Protein 6Q00 (pdb70)

Organism: Homo sapiens (NCBI:txid9606)

B-factor: mean 14.15, std 5.97, range [6.61, 49.83]

GO terms:
  GO:0005515 protein binding (F, IPI)
  GO:0005654 nucleoplasm (C, TAS)
  GO:0005741 mitochondrial outer membrane (C, TAS)
  GO:0005789 endoplasmic reticulum membrane (C, TAS)
  GO:0005829 cytosol (C, TAS)
  GO:0005886 plasma membrane (C, TAS)
  GO:0010008 endosome membrane (C, TAS)
  GO:0030666 endocytic vesicle membrane (C, TAS)
  GO:0005741 mitochondrial outer membrane (C, EXP)
  GO:0031982 vesicle (C, HDA)
  GO:0070062 extracellular exosome (C, HDA)
  GO:0005576 extracellular region (C, HDA)
  GO:0005634 nucleus (C, HDA)
  GO:0003723 RNA binding (F, HDA)

Foldseek 3Di:
DWEWEAEPVGDIDIDDDDQFDWPVRVLVRCCVVPVAHSVFWFKADPRDTGDGPDGNVNVPVDPHYYIYTDTHDDDD/DVVLVVLCVLCVVLVDDPVVQSVLCVVVVNDSVVSSVVSPDDDD

Structure (mmCIF, N/CA/C/O backbone):
data_6Q00
#
_entry.id   6Q00
#
_cell.length_a   48.742
_cell.length_b   48.742
_cell.length_c   50.421
_cell.angle_alpha   90.000
_cell.angle_beta   90.000
_cell.angle_gamma   90.000
#
_symmetry.space_group_name_H-M   'P 41'
#
loop_
_entity.id
_entity.type
_entity.pdbx_description
1 polymer Ubiquitin
2 polymer 'Tyrosyl-DNA phosphodiesterase 2'
3 non-polymer 'POTASSIUM ION'
4 water water
#
loop_
_atom_site.group_PDB
_atom_site.id
_atom_site.type_symbol
_atom_site.label_atom_id
_atom_site.label_alt_id
_atom_site.label_comp_id
_atom_site.label_asym_id
_atom_site.label_entity_id
_atom_site.label_seq_id
_atom_site.pdbx_PDB_ins_code
_atom_site.Cartn_x
_atom_site.Cartn_y
_atom_site.Cartn_z
_atom_site.occupancy
_atom_site.B_iso_or_equiv
_atom_site.auth_seq_id
_atom_site.auth_comp_id
_atom_site.auth_asym_id
_atom_site.auth_atom_id
_atom_site.pdbx_PDB_model_num
ATOM 1 N N A MET A 1 1 ? 3.650 10.599 -8.933 0.66 12.35 1 MET A N 1
ATOM 2 N N B MET A 1 1 ? 3.345 10.663 -8.519 0.34 16.49 1 MET A N 1
ATOM 3 C CA A MET A 1 1 ? 4.252 11.589 -9.868 0.66 11.80 1 MET A CA 1
ATOM 4 C CA B MET A 1 1 ? 3.863 11.537 -9.588 0.34 15.27 1 MET A CA 1
ATOM 5 C C A MET A 1 1 ? 4.453 12.880 -9.122 0.66 11.25 1 MET A C 1
ATOM 6 C C B MET A 1 1 ? 4.144 12.905 -9.047 0.34 15.73 1 MET A C 1
ATOM 7 O O A MET A 1 1 ? 3.838 13.112 -8.081 0.66 12.52 1 MET A O 1
ATOM 8 O O B MET A 1 1 ? 3.558 13.320 -8.056 0.34 15.90 1 MET A O 1
ATOM 17 N N A GLN A 1 2 ? 5.323 13.718 -9.651 0.66 11.85 2 GLN A N 1
ATOM 18 N N B GLN A 1 2 ? 5.044 13.597 -9.724 0.34 15.12 2 GLN A N 1
ATOM 19 C CA A GLN A 1 2 ? 5.494 15.039 -9.084 0.66 10.96 2 GLN A CA 1
ATOM 20 C CA B GLN A 1 2 ? 5.422 14.941 -9.343 0.34 15.55 2 GLN A CA 1
ATOM 21 C C A GLN A 1 2 ? 4.658 16.034 -9.873 0.66 11.08 2 GLN A C 1
ATOM 22 C C B GLN A 1 2 ? 4.464 15.953 -9.956 0.34 12.94 2 GLN A C 1
ATOM 23 O O A GLN A 1 2 ? 4.604 15.978 -11.115 0.66 11.80 2 GLN A O 1
ATOM 24 O O B GLN A 1 2 ? 4.119 15.850 -11.133 0.34 13.96 2 GLN A O 1
ATOM 41 N N A ILE A 1 3 ? 4.018 16.949 -9.146 0.66 10.64 3 ILE A N 1
ATOM 42 N N B ILE A 1 3 ? 4.050 16.938 -9.163 0.34 11.66 3 ILE A N 1
ATOM 43 C CA . ILE A 1 3 ? 3.485 18.170 -9.711 1.00 10.12 3 ILE A CA 1
ATOM 44 C C . ILE A 1 3 ? 4.091 19.327 -8.938 1.00 9.56 3 ILE A C 1
ATOM 45 O O . ILE A 1 3 ? 4.632 19.173 -7.838 1.00 11.03 3 ILE A O 1
ATOM 62 N N . PHE A 1 4 ? 3.991 20.500 -9.532 1.00 9.05 4 PHE A N 1
ATOM 63 C CA . PHE A 1 4 ? 4.549 21.717 -8.956 1.00 9.16 4 PHE A CA 1
ATOM 64 C C . PHE A 1 4 ? 3.416 22.671 -8.652 1.00 9.60 4 PHE A C 1
ATOM 65 O O . PHE A 1 4 ? 2.441 22.747 -9.411 1.00 12.40 4 PHE A O 1
ATOM 81 N N . VAL A 1 5 ? 3.513 23.350 -7.520 1.00 8.94 5 VAL A N 1
ATOM 82 C CA . VAL A 1 5 ? 2.553 24.363 -7.141 1.00 9.15 5 VAL A CA 1
ATOM 83 C C . VAL A 1 5 ? 3.335 25.658 -6.968 1.00 9.37 5 VAL A C 1
ATOM 84 O O . VAL A 1 5 ? 4.224 25.737 -6.127 1.00 11.45 5 VAL A O 1
ATOM 97 N N . LYS A 1 6 ? 3.026 26.648 -7.789 1.00 9.08 6 LYS A N 1
ATOM 98 C CA . LYS A 1 6 ? 3.770 27.914 -7.809 1.00 9.68 6 LYS A CA 1
ATOM 99 C C . LYS A 1 6 ? 2.933 28.991 -7.163 1.00 8.83 6 LYS A C 1
ATOM 100 O O . LYS A 1 6 ? 1.820 29.287 -7.609 1.00 8.89 6 LYS A O 1
ATOM 111 N N . THR A 1 7 ? 3.466 29.586 -6.102 1.00 9.34 7 THR A N 1
ATOM 112 C CA . THR A 1 7 ? 2.785 30.682 -5.453 1.00 9.08 7 THR A CA 1
ATOM 113 C C . THR A 1 7 ? 3.005 31.975 -6.253 1.00 9.16 7 THR A C 1
ATOM 114 O O . THR A 1 7 ? 3.899 32.062 -7.096 1.00 10.46 7 THR A O 1
ATOM 124 N N . LEU A 1 8 ? 2.222 33.004 -5.924 1.00 8.92 8 LEU A N 1
ATOM 125 C CA . LEU A 1 8 ? 2.411 34.300 -6.578 1.00 9.50 8 LEU A CA 1
ATOM 126 C C . LEU A 1 8 ? 3.660 35.031 -6.044 1.00 10.79 8 LEU A C 1
ATOM 127 O O . LEU A 1 8 ? 4.075 36.031 -6.592 1.00 13.81 8 LEU A O 1
ATOM 143 N N . THR A 1 9 ? 4.244 34.544 -4.964 1.00 10.72 9 THR A N 1
ATOM 144 C CA . THR A 1 9 ? 5.522 35.002 -4.430 1.00 12.35 9 THR A CA 1
ATOM 145 C C . THR A 1 9 ? 6.701 34.298 -5.063 1.00 13.45 9 THR A C 1
ATOM 146 O O . THR A 1 9 ? 7.827 34.532 -4.681 1.00 17.34 9 THR A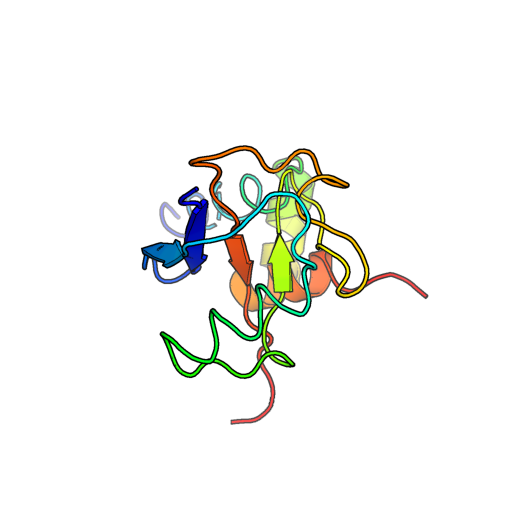 O 1
ATOM 156 N N . GLY A 1 10 ? 6.438 33.452 -6.052 1.00 13.71 10 GLY A N 1
ATOM 157 C CA . GLY A 1 10 ? 7.490 32.837 -6.835 1.00 16.46 10 GLY A CA 1
ATOM 158 C C . GLY A 1 10 ? 8.119 31.605 -6.246 1.00 15.23 10 GLY A C 1
ATOM 159 O O . GLY A 1 10 ? 9.176 31.194 -6.690 1.00 18.58 10 GLY A O 1
ATOM 163 N N A LYS A 1 11 ? 7.509 31.060 -5.205 0.40 12.05 11 LYS A N 1
ATOM 164 N N B LYS A 1 11 ? 7.437 31.004 -5.276 0.60 11.94 11 LYS A N 1
ATOM 165 C CA A LYS A 1 11 ? 7.967 29.809 -4.639 0.40 12.27 11 LYS A CA 1
ATOM 166 C CA B LYS A 1 11 ? 7.902 29.794 -4.610 0.60 12.28 11 LYS A CA 1
ATOM 167 C C A LYS A 1 11 ? 7.352 28.658 -5.442 0.40 9.86 11 LYS A C 1
ATOM 168 C C B LYS A 1 11 ? 7.285 28.583 -5.284 0.60 13.43 11 LYS A C 1
ATOM 169 O O A LYS A 1 11 ? 6.222 28.747 -5.915 0.40 11.74 11 LYS A O 1
ATOM 170 O O B LYS A 1 11 ? 6.061 28.510 -5.461 0.60 13.21 11 LYS A O 1
ATOM 187 N N . THR A 1 12 ? 8.125 27.599 -5.596 1.00 11.26 12 THR A N 1
ATOM 188 C CA . THR A 1 12 ? 7.639 26.369 -6.183 1.00 11.83 12 THR A CA 1
ATOM 189 C C . THR A 1 12 ? 7.648 25.274 -5.124 1.00 13.14 12 THR A C 1
ATOM 190 O O . THR A 1 12 ? 8.683 24.979 -4.514 1.00 17.31 12 THR A O 1
ATOM 197 N N . ILE A 1 13 ? 6.483 24.698 -4.907 1.00 11.90 13 ILE A N 1
ATOM 198 C CA . ILE A 1 13 ? 6.250 23.612 -3.972 1.00 12.86 13 ILE A CA 1
ATOM 199 C C . ILE A 1 13 ? 6.145 22.323 -4.804 1.00 12.37 13 ILE A C 1
ATOM 200 O O . ILE A 1 13 ? 5.352 22.250 -5.716 1.00 16.42 13 ILE A O 1
ATOM 212 N N . THR A 1 14 ? 6.955 21.332 -4.528 1.00 11.48 14 THR A N 1
ATOM 213 C CA . THR A 1 14 ? 6.879 20.062 -5.226 1.00 11.46 14 THR A CA 1
ATOM 214 C C . THR A 1 14 ? 6.036 19.091 -4.403 1.00 11.22 14 THR A C 1
ATOM 215 O O . THR A 1 14 ? 6.263 18.942 -3.208 1.00 14.89 14 THR A O 1
ATOM 224 N N . LEU A 1 15 ? 5.065 18.443 -5.028 1.00 10.60 15 LEU A N 1
ATOM 225 C CA . LEU A 1 15 ? 4.197 17.479 -4.381 1.00 11.08 15 LEU A CA 1
ATOM 226 C C . LEU A 1 15 ? 4.299 16.144 -5.067 1.00 11.76 15 LEU A C 1
ATOM 227 O O . LEU A 1 15 ? 4.475 16.057 -6.281 1.00 14.29 15 LEU A O 1
ATOM 242 N N A GLU A 1 16 ? 4.106 15.072 -4.286 0.68 13.53 16 GLU A N 1
ATOM 243 N N B GLU A 1 16 ? 4.139 15.117 -4.253 0.32 11.58 16 GLU A N 1
ATOM 244 C CA A GLU A 1 16 ? 4.054 13.706 -4.776 0.68 15.46 16 GLU A CA 1
ATOM 245 C CA B GLU A 1 16 ? 4.023 13.753 -4.710 0.32 10.71 16 GLU A CA 1
ATOM 246 C C A GLU A 1 16 ? 2.594 13.254 -4.680 0.68 15.11 16 GLU A C 1
ATOM 247 C C B GLU A 1 16 ? 2.539 13.377 -4.667 0.32 11.60 16 GLU A C 1
ATOM 248 O O A GLU A 1 16 ? 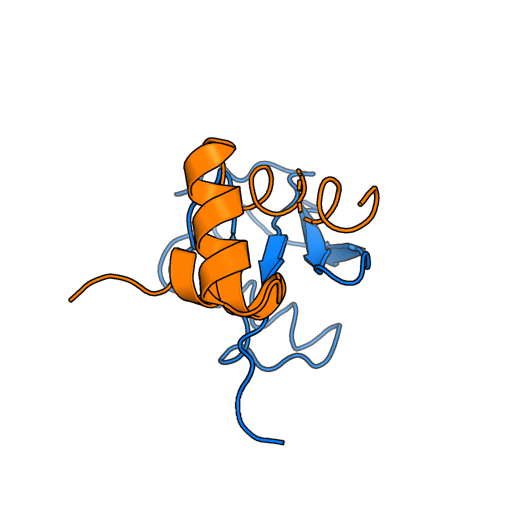2.033 13.108 -3.582 0.68 17.10 16 GLU A O 1
ATOM 249 O O B GLU A 1 16 ? 1.905 13.415 -3.584 0.32 12.48 16 GLU A O 1
ATOM 268 N N . VAL A 1 17 ? 1.990 13.011 -5.833 1.00 12.02 17 VAL A N 1
ATOM 269 C CA . VAL A 1 17 ? 0.561 12.797 -5.953 1.00 12.38 17 VAL A CA 1
ATOM 270 C C . VAL A 1 17 ? 0.270 11.680 -6.935 1.00 11.86 17 VAL A C 1
ATOM 271 O O . VAL A 1 17 ? 1.113 11.257 -7.670 1.00 13.45 17 VAL A O 1
ATOM 283 N N A GLU A 1 18 ? -0.957 11.198 -6.929 0.53 14.27 18 GLU A N 1
ATOM 284 N N B GLU A 1 18 ? -0.979 11.290 -7.001 0.47 15.13 18 GLU A N 1
ATOM 285 C CA A GLU A 1 18 ? -1.465 10.290 -7.973 0.53 12.80 18 GLU A CA 1
ATOM 286 C CA B GLU A 1 18 ? -1.424 10.428 -8.086 0.47 14.63 18 GLU A CA 1
ATOM 287 C C A GLU A 1 18 ? -2.586 11.003 -8.738 0.53 13.10 18 GLU A C 1
ATOM 288 C C B GLU A 1 18 ? -2.542 11.117 -8.838 0.47 11.93 18 GLU A C 1
ATOM 289 O O A GLU A 1 18 ? -3.304 11.825 -8.136 0.53 12.20 18 GLU A O 1
ATOM 290 O O B GLU A 1 18 ? -3.216 11.992 -8.320 0.47 12.08 18 GLU A O 1
ATOM 307 N N . PRO A 1 19 ? -2.782 10.682 -10.057 1.00 11.88 19 PRO A N 1
ATOM 308 C CA . PRO A 1 19 ? -3.872 11.308 -10.824 1.00 12.26 19 PRO A CA 1
ATOM 309 C C . PRO A 1 19 ? -5.218 11.220 -10.153 1.00 11.08 19 PRO A C 1
ATOM 310 O O . PRO A 1 19 ? -6.052 12.105 -10.300 1.00 11.91 19 PRO A O 1
ATOM 321 N N . SER A 1 20 ? -5.471 10.127 -9.426 1.00 11.25 20 SER A N 1
ATOM 322 C CA . SER A 1 20 ? -6.725 9.933 -8.773 1.00 11.44 20 SER A CA 1
ATOM 323 C C . SER A 1 20 ? -6.929 10.744 -7.472 1.00 11.24 20 SER A C 1
ATOM 324 O O . SER A 1 20 ? -8.007 10.696 -6.887 1.00 11.84 20 SER A O 1
ATOM 331 N N A ASP A 1 21 ? -5.891 11.447 -7.009 0.62 11.14 21 ASP A N 1
ATOM 332 N N B ASP A 1 21 ? -5.925 11.506 -7.056 0.38 11.87 21 ASP A N 1
ATOM 333 C CA A ASP A 1 21 ? -6.016 12.242 -5.796 0.62 13.65 21 ASP A CA 1
ATOM 334 C CA B ASP A 1 21 ? -6.075 12.378 -5.905 0.38 11.86 21 ASP A CA 1
ATOM 335 C C A ASP A 1 21 ? -6.991 13.435 -6.049 0.62 12.58 21 ASP A C 1
ATOM 336 C C B ASP A 1 21 ? -7.105 13.435 -6.113 0.38 12.36 21 ASP A C 1
ATOM 337 O O A ASP A 1 21 ? -7.019 14.040 -7.128 0.62 11.13 21 ASP A O 1
ATOM 338 O O B ASP A 1 21 ? -7.247 13.992 -7.199 0.38 12.75 21 ASP A O 1
ATOM 351 N N . THR A 1 22 ? -7.789 13.762 -5.023 1.00 13.91 22 THR A N 1
ATOM 352 C CA . THR A 1 22 ? -8.689 14.906 -5.048 1.00 14.81 22 THR A CA 1
ATOM 353 C C . THR A 1 22 ? -7.971 16.224 -4.803 1.00 13.45 22 THR A C 1
ATOM 354 O O . THR A 1 22 ? -6.892 16.269 -4.220 1.00 12.83 22 THR A O 1
ATOM 365 N N . ILE A 1 23 ? -8.602 17.305 -5.233 1.00 13.59 23 ILE A N 1
ATOM 366 C CA . ILE A 1 23 ? -8.078 18.627 -4.965 1.00 12.22 23 ILE A CA 1
ATOM 367 C C . ILE A 1 23 ? -7.980 18.886 -3.447 1.00 11.67 23 ILE A C 1
ATOM 368 O O . ILE A 1 23 ? -7.020 19.473 -2.993 1.00 11.13 23 ILE A O 1
ATOM 383 N N A GLU A 1 24 ? -8.963 18.436 -2.683 0.37 12.55 24 GLU A N 1
ATOM 384 N N B GLU A 1 24 ? -8.967 18.419 -2.681 0.63 12.98 24 GLU A N 1
ATOM 385 C CA A GLU A 1 24 ? -8.903 18.569 -1.236 0.37 11.45 24 GLU A CA 1
ATOM 386 C CA B GLU A 1 24 ? -8.905 18.493 -1.214 0.63 14.27 24 GLU A CA 1
ATOM 387 C C A GLU A 1 24 ? -7.626 17.949 -0.682 0.37 11.43 24 GLU A C 1
ATOM 388 C C B GLU A 1 24 ? -7.655 17.799 -0.692 0.63 12.49 24 GLU A C 1
ATOM 389 O O A GLU A 1 24 ? -6.990 18.511 0.219 0.37 11.63 24 GLU A O 1
ATOM 390 O O B GLU A 1 24 ? -6.975 18.321 0.203 0.63 13.25 24 GLU A O 1
ATOM 405 N N A ASN A 1 25 ? -7.273 16.778 -1.200 0.37 13.16 25 ASN A N 1
ATOM 406 N N B ASN A 1 25 ? -7.332 16.643 -1.257 0.63 12.30 25 ASN A N 1
ATOM 407 C CA A ASN A 1 25 ? -6.094 16.077 -0.715 0.37 12.70 25 ASN A CA 1
ATOM 408 C CA B ASN A 1 25 ? -6.096 15.963 -0.886 0.63 13.56 25 ASN A CA 1
ATOM 409 C C A ASN A 1 25 ? -4.804 16.786 -1.151 0.37 11.78 25 ASN A C 1
ATOM 410 C C B ASN A 1 25 ? -4.870 16.832 -1.136 0.63 11.81 25 ASN A C 1
ATOM 411 O O A ASN A 1 25 ? -3.817 16.778 -0.419 0.37 11.91 25 ASN A O 1
ATOM 412 O O B ASN A 1 25 ? -3.990 16.964 -0.276 0.63 12.93 25 ASN A O 1
ATOM 423 N N . VAL A 1 26 ? -4.806 17.423 -2.323 1.00 11.46 26 VAL A N 1
ATOM 424 C CA . VAL A 1 26 ? -3.691 18.248 -2.711 1.00 10.86 26 VAL A CA 1
ATOM 425 C C . VAL A 1 26 ? -3.524 19.452 -1.769 1.00 9.90 26 VAL A C 1
ATOM 426 O O . VAL A 1 26 ? -2.421 19.763 -1.343 1.00 10.09 26 VAL A O 1
ATOM 437 N N . LYS A 1 27 ? -4.627 20.105 -1.434 1.00 9.93 27 LYS A N 1
ATOM 438 C CA . LYS A 1 27 ? -4.558 21.252 -0.518 1.00 9.70 27 LYS A CA 1
ATOM 439 C C . LYS A 1 27 ? -4.014 20.814 0.849 1.00 9.75 27 LYS A C 1
ATOM 440 O O . LYS A 1 27 ? -3.248 21.549 1.485 1.00 9.87 27 LYS A O 1
ATOM 458 N N . ALA A 1 28 ? -4.404 19.621 1.300 1.00 10.43 28 ALA A N 1
ATOM 459 C CA . ALA A 1 28 ? -3.887 19.095 2.575 1.00 11.19 28 ALA A CA 1
ATOM 460 C C . ALA A 1 28 ? -2.391 18.847 2.496 1.00 10.38 28 ALA A C 1
ATOM 461 O O . ALA A 1 28 ? -1.670 19.097 3.475 1.00 10.79 28 ALA A O 1
ATOM 467 N N A LYS A 1 29 ? -1.893 18.386 1.364 0.37 10.59 29 LYS A N 1
ATOM 468 N N B LYS A 1 29 ? -1.912 18.325 1.354 0.63 10.54 29 LYS A N 1
ATOM 469 C CA A LYS A 1 29 ? -0.477 18.144 1.228 0.37 11.59 29 LYS A CA 1
ATOM 470 C CA B LYS A 1 29 ? -0.490 18.131 1.135 0.63 9.86 29 LYS A CA 1
ATOM 471 C C A LYS A 1 29 ? 0.308 19.451 1.140 0.37 9.97 29 LYS A C 1
ATOM 472 C C B LYS A 1 29 ? 0.252 19.464 1.220 0.63 9.95 29 LYS A C 1
ATOM 473 O O A LYS A 1 29 ? 1.477 19.504 1.538 0.37 8.64 29 LYS A O 1
ATOM 474 O O B LYS A 1 29 ? 1.326 19.539 1.824 0.63 10.83 29 LYS A O 1
ATOM 493 N N . ILE A 1 30 ? -0.319 20.507 0.625 1.00 9.48 30 ILE A N 1
ATOM 494 C CA . ILE A 1 30 ? 0.294 21.838 0.683 1.00 9.46 30 ILE A CA 1
ATOM 495 C C . ILE A 1 30 ? 0.351 22.348 2.132 1.00 9.35 30 ILE A C 1
ATOM 496 O O . ILE A 1 30 ? 1.344 22.918 2.557 1.00 10.45 30 ILE A O 1
ATOM 512 N N . GLN A 1 31 ? -0.726 22.124 2.876 1.00 9.57 31 GLN A N 1
ATOM 513 C CA . GLN A 1 31 ? -0.691 22.485 4.302 1.00 9.91 31 GLN A CA 1
ATOM 514 C C . GLN A 1 31 ? 0.421 21.713 5.017 1.00 9.95 31 GLN A C 1
ATOM 515 O O . GLN A 1 31 ? 1.153 22.278 5.838 1.00 10.42 31 GLN A O 1
ATOM 529 N N . ASP A 1 32 ? 0.553 20.417 4.728 1.00 10.77 32 ASP A N 1
ATOM 530 C CA . ASP A 1 32 ? 1.573 19.628 5.401 1.00 11.48 32 ASP A CA 1
ATOM 531 C C . ASP A 1 32 ? 2.962 20.181 5.147 1.00 12.30 32 ASP A C 1
ATOM 532 O O . ASP A 1 32 ? 3.777 20.238 6.068 1.00 13.23 32 ASP A O 1
ATOM 541 N N A LYS A 1 33 ? 3.259 20.547 3.906 0.63 12.08 33 LYS A N 1
ATOM 542 N N B LYS A 1 33 ? 3.255 20.514 3.885 0.37 12.03 33 LYS A N 1
ATOM 543 C CA A LYS A 1 33 ? 4.609 20.887 3.531 0.63 13.49 33 LYS A CA 1
ATOM 544 C CA B LYS A 1 33 ? 4.587 20.946 3.480 0.37 13.37 33 LYS A CA 1
ATOM 545 C C A LYS A 1 33 ? 4.971 22.357 3.743 0.63 11.49 33 LYS A C 1
ATOM 546 C C B LYS A 1 33 ? 4.852 22.386 3.858 0.37 12.85 33 LYS A C 1
ATOM 547 O O A LYS A 1 33 ? 6.148 22.684 3.908 0.63 11.47 33 LYS A O 1
ATOM 548 O O B LYS A 1 33 ? 5.947 22.687 4.310 0.37 16.35 33 LYS A O 1
ATOM 563 N N A GLU A 1 34 ? 3.961 23.221 3.722 0.63 10.37 34 GLU A N 1
ATOM 564 N N B GLU A 1 34 ? 3.863 23.259 3.662 0.37 11.73 34 GLU A N 1
ATOM 565 C CA A GLU A 1 34 ? 4.169 24.664 3.788 0.63 11.04 34 GLU A CA 1
ATOM 566 C CA B GLU A 1 34 ? 4.102 24.701 3.695 0.37 11.48 34 GLU A CA 1
ATOM 567 C C A GLU A 1 34 ? 3.458 25.349 4.943 0.63 8.82 34 GLU A C 1
ATOM 568 C C B GLU A 1 34 ? 3.346 25.426 4.820 0.37 12.93 34 GLU A C 1
ATOM 569 O O A GLU A 1 34 ? 3.843 26.459 5.322 0.63 10.08 34 GLU A O 1
ATOM 570 O O B GLU A 1 34 ? 3.618 26.596 5.095 0.37 11.37 34 GLU A O 1
ATOM 585 N N . GLY A 1 35 ? 2.386 24.755 5.452 1.00 9.75 35 GLY A N 1
ATOM 586 C CA . GLY A 1 35 ? 1.638 25.344 6.544 1.00 9.73 35 GLY A CA 1
ATOM 587 C C . GLY A 1 35 ? 0.487 26.233 6.148 1.00 8.94 35 GLY A C 1
ATOM 588 O O . GLY A 1 35 ? -0.115 26.873 7.006 1.00 9.87 35 GLY A O 1
ATOM 592 N N . ILE A 1 36 ? 0.175 26.301 4.852 1.00 9.36 36 ILE A N 1
ATOM 593 C CA . ILE A 1 36 ? -0.874 27.170 4.347 1.00 9.42 36 ILE A CA 1
ATOM 594 C C . ILE A 1 36 ? -2.222 26.493 4.579 1.00 9.63 36 ILE A C 1
ATOM 595 O O . ILE A 1 36 ? -2.452 25.383 4.064 1.00 10.01 36 ILE A O 1
ATOM 608 N N . PRO A 1 37 ? -3.149 27.126 5.297 1.00 10.04 37 PRO A N 1
ATOM 609 C CA . PRO A 1 37 ? -4.441 26.472 5.537 1.00 11.01 37 PRO A CA 1
ATOM 610 C C . PRO A 1 37 ? -5.204 26.206 4.240 1.00 10.11 37 PRO A C 1
ATOM 611 O O . PRO A 1 37 ? -5.289 27.099 3.391 1.00 9.97 37 PRO A O 1
ATOM 622 N N . PRO A 1 38 ? -5.828 25.027 4.097 1.00 10.36 38 PRO A N 1
ATOM 623 C CA . PRO A 1 38 ? -6.614 24.763 2.877 1.00 10.14 38 PRO A CA 1
ATOM 624 C C . PRO A 1 38 ? -7.662 25.813 2.566 1.00 9.91 38 PRO A C 1
ATOM 625 O O . PRO A 1 38 ? -7.854 26.142 1.385 1.00 10.17 38 PRO A O 1
ATOM 636 N N A ASP A 1 39 ? -8.288 26.387 3.574 0.52 9.70 39 ASP A N 1
ATOM 637 N N B ASP A 1 39 ? -8.373 26.336 3.562 0.48 11.96 39 ASP A N 1
ATOM 638 C CA A ASP A 1 39 ? -9.348 27.352 3.329 0.52 11.32 39 ASP A CA 1
ATOM 639 C CA B ASP A 1 39 ? -9.430 27.298 3.278 0.48 13.62 39 ASP A CA 1
ATOM 640 C C A ASP A 1 39 ? -8.818 28.672 2.762 0.52 10.90 39 ASP A C 1
ATOM 641 C C B ASP A 1 39 ? -8.896 28.575 2.627 0.48 11.77 39 ASP A C 1
ATOM 642 O O A ASP A 1 39 ? -9.615 29.500 2.314 0.52 12.89 39 ASP A O 1
ATOM 643 O O B ASP A 1 39 ? -9.664 29.277 1.970 0.48 11.81 39 ASP A O 1
ATOM 658 N N A GLN A 1 40 ? -7.501 28.886 2.819 0.52 9.61 40 GLN A N 1
ATOM 659 N N B GLN A 1 40 ? -7.615 28.893 2.830 0.48 11.45 40 GLN A N 1
ATOM 660 C CA A GLN A 1 40 ? -6.904 30.058 2.224 0.52 10.37 40 GLN A CA 1
ATOM 661 C CA B GLN A 1 40 ? -7.014 30.082 2.229 0.48 10.91 40 GLN A CA 1
ATOM 662 C C A GLN A 1 40 ? -6.569 29.838 0.749 0.52 9.14 40 GLN A C 1
ATOM 663 C C B GLN A 1 40 ? -6.463 29.836 0.810 0.48 11.14 40 GLN A C 1
ATOM 664 O O A GLN A 1 40 ? -6.342 30.791 0.014 0.52 10.75 40 GLN A O 1
ATOM 665 O O B GLN A 1 40 ? -5.997 30.779 0.165 0.48 11.38 40 GLN A O 1
ATOM 680 N N . GLN A 1 41 ? -6.517 28.589 0.324 1.00 9.20 41 GLN A N 1
ATOM 681 C CA . GLN A 1 41 ? -5.925 28.238 -0.961 1.00 8.92 41 GLN A CA 1
ATOM 682 C C . GLN A 1 41 ? -6.951 28.269 -2.088 1.00 8.81 41 GLN A C 1
ATOM 683 O O . GLN A 1 41 ? -8.012 27.651 -1.991 1.00 10.62 41 GLN A O 1
ATOM 697 N N . ARG A 1 42 ? -6.577 28.919 -3.183 1.00 8.53 42 ARG A N 1
ATOM 698 C CA . ARG A 1 42 ? -7.248 28.752 -4.478 1.00 8.83 42 ARG A CA 1
ATOM 699 C C . ARG A 1 42 ? -6.217 28.156 -5.418 1.00 8.56 42 ARG A C 1
ATOM 700 O O . ARG A 1 42 ? -5.206 28.776 -5.728 1.00 10.12 42 ARG A O 1
ATOM 719 N N . LEU A 1 43 ? -6.455 26.919 -5.859 1.00 8.48 43 LEU A N 1
ATOM 720 C CA . LEU A 1 43 ? -5.570 26.276 -6.823 1.00 8.57 43 LEU A CA 1
ATOM 721 C C . LEU A 1 43 ? -6.147 26.499 -8.217 1.00 8.55 43 LEU A C 1
ATOM 722 O O . LEU A 1 43 ? -7.342 26.292 -8.442 1.00 9.45 43 LEU A O 1
ATOM 736 N N . ILE A 1 44 ? -5.266 26.924 -9.127 1.00 8.43 44 ILE A N 1
ATOM 737 C CA . ILE A 1 44 ? -5.659 27.311 -10.482 1.00 8.26 44 ILE A CA 1
ATOM 738 C C . ILE A 1 44 ? -4.870 26.480 -11.481 1.00 8.49 44 ILE A C 1
ATOM 739 O O . ILE A 1 44 ? -3.650 26.301 -11.351 1.00 9.32 44 ILE A O 1
ATOM 755 N N . PHE A 1 45 ? -5.562 26.024 -12.539 1.00 8.20 45 PHE A N 1
ATOM 756 C CA . PHE A 1 45 ? -4.889 25.322 -13.636 1.00 8.22 45 PHE A CA 1
ATOM 757 C C . PHE A 1 45 ? -5.635 25.664 -14.901 1.00 8.29 45 PHE A C 1
ATOM 758 O O . PHE A 1 45 ? -6.861 25.612 -14.926 1.00 8.93 45 PHE A O 1
ATOM 775 N N . ALA A 1 46 ? -4.915 26.009 -15.957 1.00 8.89 46 ALA A N 1
ATOM 776 C CA . ALA A 1 46 ? -5.543 26.315 -17.250 1.00 9.98 46 ALA A CA 1
ATOM 777 C C . ALA A 1 46 ? -6.603 27.420 -17.081 1.00 9.79 46 ALA A C 1
ATOM 778 O O . ALA A 1 46 ? -7.606 27.471 -17.775 1.00 11.31 46 ALA A O 1
ATOM 785 N N . GLY A 1 47 ? -6.329 28.367 -16.180 1.00 9.49 47 GLY A N 1
ATOM 786 C CA . GLY A 1 47 ? -7.183 29.520 -15.958 1.00 10.45 47 GLY A CA 1
ATOM 787 C C . GLY A 1 47 ? -8.472 29.266 -15.217 1.00 10.59 47 GLY A C 1
ATOM 788 O O . GLY A 1 47 ? -9.324 30.157 -15.220 1.00 12.67 47 GLY A O 1
ATOM 792 N N . LYS A 1 48 ? -8.600 28.084 -14.577 1.00 10.14 48 LYS A N 1
ATOM 793 C CA . LYS A 1 48 ? -9.794 27.703 -13.858 1.00 10.97 48 LYS A CA 1
ATOM 794 C C . LYS A 1 48 ? -9.435 27.347 -12.418 1.00 10.14 48 LYS A C 1
ATOM 795 O O . LYS A 1 48 ? -8.428 26.706 -12.153 1.00 10.26 48 LYS A O 1
ATOM 805 N N . GLN A 1 49 ? -10.303 27.752 -11.500 1.00 11.12 49 GLN A N 1
ATOM 806 C CA . GLN A 1 49 ? -10.164 27.357 -10.106 1.00 10.53 49 GLN A CA 1
ATOM 807 C C . GLN A 1 49 ? -10.619 25.922 -9.939 1.00 11.26 49 GLN A C 1
ATOM 808 O O . GLN A 1 49 ? -11.701 25.522 -10.375 1.00 14.71 49 GLN A O 1
ATOM 820 N N . LEU A 1 50 ? -9.802 25.142 -9.264 1.00 10.68 50 LEU A N 1
ATOM 821 C CA . LEU A 1 50 ? -10.040 23.726 -9.056 1.00 11.36 50 LEU A CA 1
ATOM 822 C C . LEU A 1 50 ? -10.946 23.513 -7.848 1.00 10.93 50 LEU A C 1
ATOM 823 O O . LEU A 1 50 ? -10.800 24.159 -6.824 1.00 12.88 50 LEU A O 1
ATOM 839 N N A GLU A 1 51 ? -11.882 22.584 -8.009 0.58 13.40 51 GLU A N 1
ATOM 840 N N B GLU A 1 51 ? -11.848 22.557 -7.921 0.42 12.76 51 GLU A N 1
ATOM 841 C CA A GLU A 1 51 ? -12.896 22.257 -7.003 0.58 14.51 51 GLU A CA 1
ATOM 842 C CA B GLU A 1 51 ? -12.835 22.377 -6.844 0.42 12.31 51 GLU A CA 1
ATOM 843 C C A GLU A 1 51 ? -12.435 21.080 -6.121 0.58 11.46 51 GLU A C 1
ATOM 844 C C B GLU A 1 51 ? -12.698 21.060 -6.077 0.42 13.73 51 GLU A C 1
ATOM 845 O O A GLU A 1 51 ? -11.949 20.077 -6.627 0.58 11.44 51 GLU A O 1
ATOM 846 O O B GLU A 1 51 ? -12.433 20.004 -6.644 0.42 12.96 51 GLU A O 1
ATOM 861 N N A ASP A 1 52 ? -12.634 21.215 -4.811 0.58 12.57 52 ASP A N 1
ATOM 862 N N B ASP A 1 52 ? -12.868 21.157 -4.764 0.42 15.84 52 ASP A N 1
ATOM 863 C CA A ASP A 1 52 ? -12.123 20.269 -3.832 0.58 11.89 52 ASP A CA 1
ATOM 864 C CA B ASP A 1 52 ? -12.901 19.987 -3.907 0.42 16.71 52 ASP A CA 1
ATOM 865 C C A ASP A 1 52 ? -12.470 18.811 -4.109 0.58 12.24 52 ASP A C 1
ATOM 866 C C B ASP A 1 52 ? -13.936 18.989 -4.438 0.42 14.59 52 ASP A C 1
ATOM 867 O O A ASP A 1 52 ? -11.639 17.931 -3.888 0.58 13.42 52 ASP A O 1
ATOM 868 O O B ASP A 1 52 ? -14.983 19.370 -4.963 0.42 18.21 52 ASP A O 1
ATOM 878 N N A GLY A 1 53 ? -13.687 18.561 -4.585 0.58 12.93 53 GLY A N 1
ATOM 879 N N B GLY A 1 53 ? -13.606 17.710 -4.313 0.42 15.19 53 GLY A N 1
ATOM 880 C CA A GLY A 1 53 ? -14.164 17.204 -4.744 0.58 14.27 53 GLY A CA 1
ATOM 881 C CA B GLY A 1 53 ? -14.444 16.641 -4.809 0.42 16.11 53 GLY A CA 1
ATOM 882 C C A GLY A 1 53 ? -13.738 16.509 -6.020 0.58 14.54 53 GLY A C 1
ATOM 883 C C B GLY A 1 53 ? -14.019 16.141 -6.176 0.42 15.78 53 GLY A C 1
ATOM 884 O O A GLY A 1 53 ? -13.919 15.293 -6.144 0.58 16.69 53 GLY A O 1
ATOM 885 O O B GLY A 1 53 ? -14.417 15.045 -6.574 0.42 17.01 53 GLY A O 1
ATOM 890 N N A ARG A 1 54 ? -13.187 17.264 -6.975 0.58 12.66 54 ARG A N 1
ATOM 891 N N B ARG A 1 54 ? -13.220 16.939 -6.891 0.42 13.94 54 ARG A N 1
ATOM 892 C CA A ARG A 1 54 ? -12.711 16.687 -8.222 0.58 12.50 54 ARG A CA 1
ATOM 893 C CA B ARG A 1 54 ? -12.718 16.581 -8.216 0.42 13.63 54 ARG A CA 1
ATOM 894 C C A ARG A 1 54 ? -11.286 16.134 -8.056 0.58 13.48 54 ARG A C 1
ATOM 895 C C B ARG A 1 54 ? -11.241 16.247 -8.150 0.42 13.13 54 ARG A C 1
ATOM 896 O O A ARG A 1 54 ? -10.697 16.268 -6.978 0.58 14.47 54 ARG A O 1
ATOM 897 O O B ARG A 1 54 ? -10.533 16.744 -7.298 0.42 12.61 54 ARG A O 1
ATOM 921 N N . THR A 1 55 ? -10.785 15.440 -9.094 1.00 11.40 55 THR A N 1
ATOM 922 C CA . THR A 1 55 ? -9.455 14.873 -9.081 1.00 10.64 55 THR A CA 1
ATOM 923 C C . THR A 1 55 ? -8.497 15.576 -10.034 1.00 10.30 55 THR A C 1
ATOM 924 O O . THR A 1 55 ? -8.906 16.302 -10.960 1.00 10.59 55 THR A O 1
ATOM 934 N N . LEU A 1 56 ? -7.212 15.318 -9.848 1.00 9.84 56 LEU A N 1
ATOM 935 C CA . LEU A 1 56 ? -6.220 15.779 -10.810 1.00 9.75 56 LEU A CA 1
ATOM 936 C C . LEU A 1 56 ? -6.544 15.272 -12.226 1.00 9.58 56 LEU A C 1
ATOM 937 O O . LEU A 1 56 ? -6.473 16.023 -13.206 1.00 10.21 56 LEU A O 1
ATOM 952 N N A SER A 1 57 ? -6.951 14.002 -12.322 0.74 10.05 57 SER A N 1
ATOM 953 N N B SER A 1 57 ? -6.980 14.036 -12.336 0.26 9.97 57 SER A N 1
ATOM 954 C CA A SER A 1 57 ? -7.376 13.450 -13.612 0.74 9.71 57 SER A CA 1
ATOM 955 C CA B SER A 1 57 ? -7.344 13.517 -13.646 0.26 11.89 57 SER A CA 1
ATOM 956 C C A SER A 1 57 ? -8.528 14.223 -14.228 0.74 9.75 57 SER A C 1
ATOM 957 C C B SER A 1 57 ? -8.516 14.279 -14.251 0.26 10.15 57 SER A C 1
ATOM 958 O O A SER A 1 57 ? -8.539 14.428 -15.454 0.74 9.63 57 SER A O 1
ATOM 959 O O B SER A 1 57 ? -8.502 14.545 -15.454 0.26 12.06 57 SER A O 1
ATOM 970 N N . ASP A 1 58 ? -9.521 14.626 -13.454 1.00 9.95 58 ASP A N 1
ATOM 971 C CA . ASP A 1 58 ? -10.653 15.373 -13.967 1.00 10.33 58 ASP A CA 1
ATOM 972 C C . ASP A 1 58 ? -10.209 16.619 -14.729 1.00 10.45 58 ASP A C 1
ATOM 973 O O . ASP A 1 58 ? -10.857 17.007 -15.691 1.00 12.86 58 ASP A O 1
ATOM 982 N N . TYR A 1 59 ? -9.105 17.225 -14.285 1.00 10.44 59 TYR A N 1
ATOM 983 C CA . TYR A 1 59 ? -8.568 18.434 -14.910 1.00 10.67 59 TYR A CA 1
ATOM 984 C C . TYR A 1 59 ? -7.417 18.181 -15.898 1.00 11.15 59 TYR A C 1
ATOM 985 O O . TYR A 1 59 ? -6.803 19.111 -16.408 1.00 11.84 59 TYR A O 1
ATOM 1000 N N A ASN A 1 60 ? -7.123 16.905 -16.170 0.67 11.25 60 ASN A N 1
ATOM 1001 N N B ASN A 1 60 ? -7.101 16.938 -16.161 0.33 9.20 60 ASN A N 1
ATOM 1002 C CA A ASN A 1 60 ? -5.945 16.531 -16.970 0.67 12.93 60 ASN A CA 1
ATOM 1003 C CA B ASN A 1 60 ? -5.992 16.628 -17.060 0.33 9.75 60 ASN A CA 1
ATOM 1004 C C A ASN A 1 60 ? -4.710 17.281 -16.517 0.67 10.68 60 ASN A C 1
ATOM 1005 C C B ASN A 1 60 ? -4.679 17.227 -16.530 0.33 11.32 60 ASN A C 1
ATOM 1006 O O A ASN A 1 60 ? -3.942 17.826 -17.313 0.67 12.92 60 ASN A O 1
ATOM 1007 O O B ASN A 1 60 ? -3.818 17.653 -17.287 0.33 11.89 60 ASN A O 1
ATOM 1022 N N . ILE A 1 61 ? -4.517 17.226 -15.215 1.00 9.33 61 ILE A N 1
ATOM 1023 C CA . ILE A 1 61 ? -3.273 17.654 -14.609 1.00 9.31 61 ILE A CA 1
ATOM 1024 C C . ILE A 1 61 ? -2.332 16.477 -14.681 1.00 9.75 61 ILE A C 1
ATOM 1025 O O . ILE A 1 61 ? -2.441 15.535 -13.903 1.00 11.62 61 ILE A O 1
ATOM 1038 N N A GLN A 1 62 ? -1.437 16.501 -15.662 0.51 13.23 62 GLN A N 1
ATOM 1039 N N B GLN A 1 62 ? -1.414 16.518 -15.646 0.49 7.84 62 GLN A N 1
ATOM 1040 C CA A GLN A 1 62 ? -0.501 15.410 -15.864 0.51 12.25 62 GLN A CA 1
ATOM 1041 C CA B GLN A 1 62 ? -0.473 15.450 -15.904 0.49 9.16 62 GLN A CA 1
ATOM 1042 C C A GLN A 1 62 ? 0.759 15.643 -15.034 0.51 12.24 62 GLN A C 1
ATOM 1043 C C B GLN A 1 62 ? 0.866 15.691 -15.195 0.49 8.07 62 GLN A C 1
ATOM 1044 O O A GLN A 1 62 ? 0.974 16.720 -14.501 0.51 15.92 62 GLN A O 1
ATOM 1045 O O B GLN A 1 62 ? 1.141 16.774 -14.677 0.49 7.53 62 GLN A O 1
ATOM 1067 N N A LYS A 1 63 ? 1.608 14.634 -14.955 0.51 9.91 63 LYS A N 1
ATOM 1068 N N B LYS A 1 63 ? 1.690 14.656 -15.223 0.49 12.65 63 LYS A N 1
ATOM 1069 C CA A LYS A 1 63 ? 2.845 14.749 -14.221 0.51 12.49 63 LYS A CA 1
ATOM 1070 C CA B LYS A 1 63 ? 2.971 14.625 -14.561 0.49 9.65 63 LYS A CA 1
ATOM 1071 C C A LYS A 1 63 ? 3.648 15.981 -14.696 0.51 10.33 63 LYS A C 1
ATOM 1072 C C B LYS A 1 63 ? 3.781 15.865 -14.919 0.49 11.45 63 LYS A C 1
ATOM 1073 O O A LYS A 1 63 ? 3.690 16.318 -15.889 0.51 11.91 63 LYS A O 1
ATOM 1074 O O B LYS A 1 63 ? 3.872 16.248 -16.0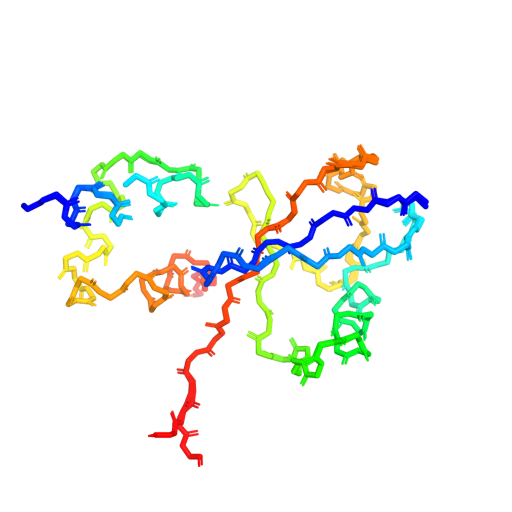78 0.49 12.47 63 LYS A O 1
ATOM 1091 N N A GLU A 1 64 ? 4.267 16.649 -13.730 0.51 14.50 64 GLU A N 1
ATOM 1092 N N B GLU A 1 64 ? 4.356 16.475 -13.896 0.49 8.44 64 GLU A N 1
ATOM 1093 C CA A GLU A 1 64 ? 5.131 17.812 -13.950 0.51 14.26 64 GLU A CA 1
ATOM 1094 C CA B GLU A 1 64 ? 5.271 17.597 -14.025 0.49 9.43 64 GLU A CA 1
ATOM 1095 C C A GLU A 1 64 ? 4.363 19.078 -14.357 0.51 10.83 64 GLU A C 1
ATOM 1096 C C B GLU A 1 64 ? 4.662 18.893 -14.502 0.49 9.48 64 GLU A C 1
ATOM 1097 O O A GLU A 1 64 ? 4.963 20.111 -14.617 0.51 11.05 64 GLU A O 1
ATOM 1098 O O B GLU A 1 64 ? 5.376 19.792 -14.929 0.49 10.92 64 GLU A O 1
ATOM 1118 N N A SER A 1 65 ? 3.034 18.991 -14.338 0.51 10.74 65 SER A N 1
ATOM 1119 N N B SER A 1 65 ? 3.347 18.986 -14.348 0.49 8.38 65 SER A N 1
ATOM 1120 C CA A SER A 1 65 ? 2.191 20.178 -14.439 0.51 10.52 65 SER A CA 1
ATOM 1121 C CA B SER A 1 65 ? 2.618 20.222 -14.598 0.49 8.15 65 SER A CA 1
ATOM 1122 C C A SER A 1 65 ? 2.540 21.140 -13.323 0.51 12.36 65 SER A C 1
ATOM 1123 C C B SER A 1 65 ? 2.640 21.151 -13.357 0.49 7.33 65 SER A C 1
ATOM 1124 O O A SER A 1 65 ? 2.976 20.735 -12.235 0.51 9.14 65 SER A O 1
ATOM 1125 O O B SER A 1 65 ? 2.876 20.708 -12.223 0.49 12.29 65 SER A O 1
ATOM 1136 N N . THR A 1 66 ? 2.283 22.413 -13.598 1.00 8.88 66 THR A N 1
ATOM 1137 C CA . THR A 1 66 ? 2.291 23.462 -12.587 1.00 9.24 66 THR A CA 1
ATOM 1138 C C . THR A 1 66 ? 0.872 23.967 -12.310 1.00 9.15 66 THR A C 1
ATOM 1139 O O . THR A 1 66 ? 0.133 24.346 -13.217 1.00 10.87 66 THR A O 1
ATOM 1150 N N A LEU A 1 67 ? 0.481 23.944 -11.036 0.62 9.52 67 LEU A N 1
ATOM 1151 N N B LEU A 1 67 ? 0.539 24.014 -11.019 0.38 7.67 67 LEU A N 1
ATOM 1152 C CA A LEU A 1 67 ? -0.709 24.623 -10.559 0.62 9.13 67 LEU A CA 1
ATOM 1153 C CA B LEU A 1 67 ? -0.655 24.679 -10.561 0.38 8.53 67 LEU A CA 1
ATOM 1154 C C A LEU A 1 67 ? -0.252 26.002 -10.054 0.62 8.67 67 LEU A C 1
ATOM 1155 C C B LEU A 1 67 ? -0.289 25.998 -9.905 0.38 8.63 67 LEU A C 1
ATOM 1156 O O A LEU A 1 67 ? 0.874 26.138 -9.598 0.62 10.98 67 LEU A O 1
ATOM 1157 O O B LEU A 1 67 ? 0.698 26.083 -9.180 0.38 9.59 67 LEU A O 1
ATOM 1175 N N . HIS A 1 68 ? -1.132 26.991 -10.108 1.00 7.95 68 HIS A N 1
ATOM 1176 C CA . HIS A 1 68 ? -0.884 28.260 -9.435 1.00 7.85 68 HIS A CA 1
ATOM 1177 C C . HIS A 1 68 ? -1.661 28.274 -8.116 1.00 7.93 68 HIS A C 1
ATOM 1178 O O . HIS A 1 68 ? -2.792 27.834 -8.052 1.00 10.25 68 HIS A O 1
ATOM 1191 N N . LEU A 1 69 ? -1.029 28.815 -7.087 1.00 7.78 69 LEU A N 1
ATOM 1192 C CA . LEU A 1 69 ? -1.671 28.972 -5.781 1.00 7.98 69 LEU A CA 1
ATOM 1193 C C . LEU A 1 69 ? -1.890 30.448 -5.511 1.00 7.98 69 LEU A C 1
ATOM 1194 O O . LEU A 1 69 ? -0.926 31.182 -5.297 1.00 8.94 69 LEU A O 1
ATOM 1210 N N . VAL A 1 70 ? -3.164 30.850 -5.549 1.00 8.02 70 VAL A N 1
ATOM 1211 C CA . VAL A 1 70 ? -3.612 32.191 -5.201 1.00 7.88 70 VAL A CA 1
ATOM 1212 C C . VAL A 1 70 ? -4.152 32.107 -3.776 1.00 7.98 70 VAL A C 1
ATOM 1213 O O . VAL A 1 70 ? -4.949 31.221 -3.482 1.00 9.83 70 VAL A O 1
ATOM 1226 N N A LEU A 1 71 ? -3.707 33.002 -2.901 0.85 7.60 71 LEU A N 1
ATOM 1227 N N B LEU A 1 71 ? -3.727 33.030 -2.927 0.15 8.03 71 LEU A N 1
ATOM 1228 C CA A LEU A 1 71 ? -4.150 32.970 -1.508 0.85 7.59 71 LEU A CA 1
ATOM 1229 C CA B LEU A 1 71 ? -4.114 33.024 -1.531 0.15 9.28 71 LEU A CA 1
ATOM 1230 C C A LEU A 1 71 ? -5.230 33.999 -1.281 0.85 7.63 71 LEU A C 1
ATOM 1231 C C B LEU A 1 71 ? -5.217 34.035 -1.275 0.15 8.84 71 LEU A C 1
ATOM 1232 O O A LEU A 1 71 ? -5.107 35.157 -1.686 0.85 7.99 71 LEU A O 1
ATOM 1233 O O B LEU A 1 71 ? -5.119 35.194 -1.700 0.15 8.86 71 LEU A O 1
ATOM 1254 N N . ARG A 1 72 ? -6.269 33.600 -0.571 1.00 8.68 72 ARG A N 1
ATOM 1255 C CA . ARG A 1 72 ? -7.267 34.532 -0.086 1.00 8.95 72 ARG A CA 1
ATOM 1256 C C . ARG A 1 72 ? -6.592 35.502 0.906 1.00 9.53 72 ARG A C 1
ATOM 1257 O O . ARG A 1 72 ? -5.685 35.127 1.644 1.00 12.01 72 ARG A O 1
ATOM 1273 N N . LEU A 1 73 ? -7.053 36.733 0.905 1.00 9.07 73 LEU A N 1
ATOM 1274 C CA . LEU A 1 73 ? -6.494 37.821 1.700 1.00 9.23 73 LEU A CA 1
ATOM 1275 C C A LEU A 1 73 ? -7.597 38.282 2.701 0.53 11.25 73 LEU A C 1
ATOM 1276 C C B LEU A 1 73 ? -7.501 38.278 2.748 0.47 11.09 73 LEU A C 1
ATOM 1277 O O A LEU A 1 73 ? -8.478 39.074 2.373 0.53 7.59 73 LEU A O 1
ATOM 1278 O O B LEU A 1 73 ? -8.474 38.958 2.427 0.47 23.57 73 LEU A O 1
ATOM 1293 N N A ARG A 1 74 ? -7.545 37.708 3.884 0.53 9.37 74 ARG A N 1
ATOM 1294 N N B ARG A 1 74 ? -7.271 37.883 3.981 0.47 15.86 74 ARG A N 1
ATOM 1295 C CA A ARG A 1 74 ? -8.585 37.825 4.907 0.53 9.38 74 ARG A CA 1
ATOM 1296 C CA B ARG A 1 74 ? -8.235 38.139 5.029 0.47 16.38 74 ARG A CA 1
ATOM 1297 C C A ARG A 1 74 ? -7.963 38.266 6.203 0.53 9.57 74 ARG A C 1
ATOM 1298 C C B ARG A 1 74 ? -7.550 38.852 6.181 0.47 15.18 74 ARG A C 1
ATOM 1299 O O A ARG A 1 74 ? -6.988 37.672 6.673 0.53 11.42 74 ARG A O 1
ATOM 1300 O O B ARG A 1 74 ? -6.352 38.750 6.366 0.47 16.19 74 ARG A O 1
ATOM 1311 N N A GLY A 1 75 ? -8.538 39.307 6.790 0.53 10.04 75 GLY A N 1
ATOM 1312 N N B GLY A 1 75 ? -8.328 39.527 7.013 0.47 21.95 75 GLY A N 1
ATOM 1313 C CA A GLY A 1 75 ? -8.078 39.828 8.053 0.53 10.49 75 GLY A CA 1
ATOM 1314 C CA B GLY A 1 75 ? -7.779 40.275 8.117 0.47 20.44 75 GLY A CA 1
ATOM 1315 C C A GLY A 1 75 ? -6.729 40.476 7.947 0.53 10.91 75 GLY A C 1
ATOM 1316 C C B GLY A 1 75 ? -7.835 39.484 9.404 0.47 22.93 75 GLY A C 1
ATOM 1317 O O A GLY A 1 75 ? -6.199 40.648 6.869 0.53 13.05 75 GLY A O 1
ATOM 1318 O O B GLY A 1 75 ? -8.165 38.297 9.409 0.47 26.36 75 GLY A O 1
ATOM 1319 N N A GLY A 1 76 ? -6.168 40.789 9.103 0.53 13.10 76 GLY A N 1
ATOM 1320 N N B GLY A 1 76 ? -7.534 40.165 10.504 0.47 27.78 76 GLY A N 1
ATOM 1321 C CA A GLY A 1 76 ? -4.855 41.344 9.252 0.53 12.53 76 GLY A CA 1
ATOM 1322 C CA B GLY A 1 76 ? -7.574 39.576 11.830 0.47 26.88 76 GLY A CA 1
ATOM 1323 C C A GLY A 1 76 ? -4.838 42.803 8.951 0.53 12.43 76 GLY A C 1
ATOM 1324 C C B GLY A 1 76 ? -6.466 38.578 12.082 0.47 26.50 76 GLY A C 1
ATOM 1325 O O A GLY A 1 76 ? -3.717 43.368 9.024 0.53 13.07 76 GLY A O 1
ATOM 1326 O O B GLY A 1 76 ? -5.655 38.723 12.991 0.47 24.48 76 GLY A O 1
ATOM 1329 N N . SER B 2 1 ? 3.804 51.753 -16.230 1.00 17.34 22 SER B N 1
ATOM 1330 C CA . SER B 2 1 ? 5.059 51.385 -15.537 1.00 15.27 22 SER B CA 1
ATOM 1331 C C . SER B 2 1 ? 5.426 49.951 -15.880 1.00 14.84 22 SER B C 1
ATOM 1332 O O . SER B 2 1 ? 4.546 49.156 -16.195 1.00 14.34 22 SER B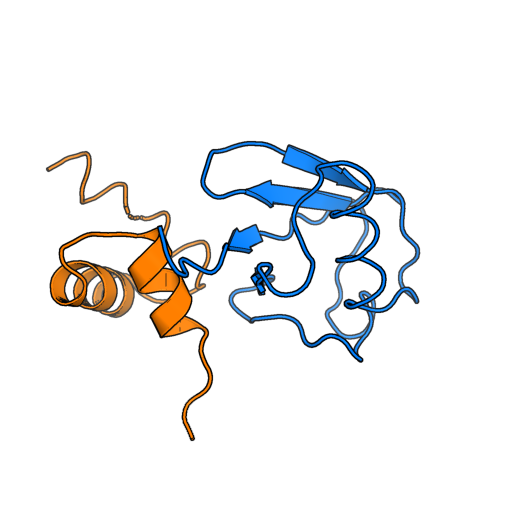 O 1
ATOM 1342 N N A ASN B 2 2 ? 6.729 49.592 -15.794 0.53 14.58 23 ASN B N 1
ATOM 1343 N N B ASN B 2 2 ? 6.710 49.636 -15.780 0.47 17.63 23 ASN B N 1
ATOM 1344 C CA A ASN B 2 2 ? 7.184 48.188 -16.017 0.53 16.16 23 ASN B CA 1
ATOM 1345 C CA B ASN B 2 2 ? 7.156 48.258 -15.907 0.47 15.76 23 ASN B CA 1
ATOM 1346 C C A ASN B 2 2 ? 6.466 47.308 -14.988 0.53 13.88 23 ASN B C 1
ATOM 1347 C C B ASN B 2 2 ? 6.352 47.390 -15.010 0.47 13.55 23 ASN B C 1
ATOM 1348 O O A ASN B 2 2 ? 6.097 46.186 -15.298 0.53 11.92 23 ASN B O 1
ATOM 1349 O O B ASN B 2 2 ? 5.804 46.385 -15.416 0.47 12.67 23 ASN B O 1
ATOM 1360 N N . ALA B 2 3 ? 6.283 47.833 -13.777 1.00 13.52 24 ALA B N 1
ATOM 1361 C CA . ALA B 2 3 ? 5.609 47.034 -12.732 1.00 12.77 24 ALA B CA 1
ATOM 1362 C C . ALA B 2 3 ? 4.195 46.674 -13.151 1.00 10.35 24 ALA B C 1
ATOM 1363 O O . ALA B 2 3 ? 3.798 45.508 -13.057 1.00 10.31 24 ALA B O 1
ATOM 1369 N N . ARG B 2 4 ? 3.410 47.664 -13.591 1.00 9.99 25 ARG B N 1
ATOM 1370 C CA . ARG B 2 4 ? 2.017 47.403 -13.954 1.00 9.42 25 ARG B CA 1
ATOM 1371 C C . ARG B 2 4 ? 1.902 46.562 -15.217 1.00 9.07 25 ARG B C 1
ATOM 1372 O O . ARG B 2 4 ? 0.991 45.736 -15.332 1.00 9.90 25 ARG B O 1
ATOM 1393 N N A ARG B 2 5 ? 2.814 46.697 -16.162 0.53 10.30 26 ARG B N 1
ATOM 1394 N N B ARG B 2 5 ? 2.799 46.777 -16.145 0.47 8.49 26 ARG B N 1
ATOM 1395 C CA A ARG B 2 5 ? 2.787 45.803 -17.301 0.53 9.63 26 ARG B CA 1
ATOM 1396 C CA B ARG B 2 5 ? 2.820 45.957 -17.337 0.47 9.84 26 ARG B CA 1
ATOM 1397 C C A ARG B 2 5 ? 3.026 44.367 -16.825 0.53 9.37 26 ARG B C 1
ATOM 1398 C C B ARG B 2 5 ? 2.998 44.467 -16.997 0.47 9.09 26 ARG B C 1
ATOM 1399 O O A ARG B 2 5 ? 2.331 43.438 -17.267 0.53 9.24 26 ARG B O 1
ATOM 1400 O O B ARG B 2 5 ? 2.313 43.586 -17.537 0.47 8.31 26 ARG B O 1
ATOM 1429 N N A LEU B 2 6 ? 4.007 44.186 -15.928 0.53 9.15 27 LEU B N 1
ATOM 1430 N N B LEU B 2 6 ? 3.908 44.199 -16.070 0.47 9.80 27 LEU B N 1
ATOM 1431 C CA A LEU B 2 6 ? 4.324 42.843 -15.413 0.53 10.28 27 LEU B CA 1
ATOM 1432 C CA B LEU B 2 6 ? 4.226 42.842 -15.656 0.47 9.16 27 LEU B CA 1
ATOM 1433 C C A LEU B 2 6 ? 3.127 42.272 -14.685 0.53 8.65 27 LEU B C 1
ATOM 1434 C C B LEU B 2 6 ? 3.179 42.262 -14.658 0.47 9.44 27 LEU B C 1
ATOM 1435 O O A LEU B 2 6 ? 2.782 41.092 -14.882 0.53 8.39 27 LEU B O 1
ATOM 1436 O O B LEU B 2 6 ? 2.967 41.040 -14.667 0.47 8.87 27 LEU B O 1
ATOM 1452 N N . LEU B 2 7 ? 2.512 43.075 -13.824 1.00 8.35 28 LEU B N 1
ATOM 1453 C CA . LEU B 2 7 ? 1.376 42.582 -13.064 1.00 8.15 28 LEU B CA 1
ATOM 1454 C C . LEU B 2 7 ? 0.287 42.091 -14.028 1.00 7.68 28 LEU B C 1
ATOM 1455 O O . LEU B 2 7 ? -0.364 41.079 -13.793 1.00 8.31 28 LEU B O 1
ATOM 1487 N N . VAL B 2 9 ? 0.687 41.025 -17.224 1.00 8.08 30 VAL B N 1
ATOM 1488 C CA . VAL B 2 9 ? 1.123 39.786 -17.858 1.00 8.70 30 VAL B CA 1
ATOM 1489 C C . VAL B 2 9 ? 0.891 38.594 -16.929 1.00 8.28 30 VAL B C 1
ATOM 1490 O O . VAL B 2 9 ? 0.378 37.548 -17.337 1.00 8.88 30 VAL B O 1
ATOM 1503 N N . GLU B 2 10 ? 1.286 38.745 -15.661 1.00 8.19 31 GLU B N 1
ATOM 1504 C CA . GLU B 2 10 ? 1.155 37.634 -14.715 1.00 8.41 31 GLU B CA 1
ATOM 1505 C C . GLU B 2 10 ? -0.316 37.311 -14.469 1.00 8.02 31 GLU B C 1
ATOM 1506 O O . GLU B 2 10 ? -0.712 36.129 -14.463 1.00 8.73 31 GLU B O 1
ATOM 1532 N N . PHE B 2 11 ? -1.143 38.334 -14.273 1.00 7.49 32 PHE B N 1
ATOM 1533 C CA . PHE B 2 11 ? -2.565 38.097 -14.088 1.00 7.42 32 PHE B CA 1
ATOM 1534 C C . PHE B 2 11 ? -3.134 37.321 -15.278 1.00 7.70 32 PHE B C 1
ATOM 1535 O O . PHE B 2 11 ? -3.832 36.319 -15.115 1.00 8.25 32 PHE B O 1
ATOM 1552 N N . ALA B 2 12 ? -2.859 37.814 -16.491 1.00 7.79 33 ALA B N 1
ATOM 1553 C CA . ALA B 2 12 ? -3.430 37.204 -17.685 1.00 8.32 33 ALA B CA 1
ATOM 1554 C C . ALA B 2 12 ? -2.981 35.763 -17.866 1.00 8.56 33 ALA B C 1
ATOM 1555 O O . ALA B 2 12 ? -3.716 34.938 -18.396 1.00 9.84 33 ALA B O 1
ATOM 1562 N N A SER B 2 13 ? -1.764 35.449 -17.453 0.79 8.58 34 SER B N 1
ATOM 1563 N N B SER B 2 13 ? -1.760 35.461 -17.420 0.21 9.74 34 SER B N 1
ATOM 1564 C CA A SER B 2 13 ? -1.250 34.089 -17.503 0.79 8.95 34 SER B CA 1
ATOM 1565 C CA B SER B 2 13 ? -1.262 34.093 -17.459 0.21 11.18 34 SER B CA 1
ATOM 1566 C C A SER B 2 13 ? -1.959 33.177 -16.505 0.79 9.82 34 SER B C 1
ATOM 1567 C C B SER B 2 13 ? -2.028 33.200 -16.502 0.21 8.15 34 SER B C 1
ATOM 1568 O O A SER B 2 13 ? -2.416 32.090 -16.864 0.79 12.67 34 SER B O 1
ATOM 1569 O O B SER B 2 13 ? -2.573 32.180 -16.906 0.21 6.95 34 SER B O 1
ATOM 1583 N N . VAL B 2 14 ? -2.078 33.592 -15.237 1.00 8.53 35 VAL B N 1
ATOM 1584 C CA . VAL B 2 14 ? -2.735 32.777 -14.221 1.00 8.77 35 VAL B CA 1
ATOM 1585 C C . VAL B 2 14 ? -4.213 32.584 -14.521 1.00 8.52 35 VAL B C 1
ATOM 1586 O O . VAL B 2 14 ? -4.770 31.491 -14.349 1.00 9.54 35 VAL B O 1
ATOM 1599 N N . ALA B 2 15 ? -4.867 33.660 -14.942 1.00 8.45 36 ALA B N 1
ATOM 1600 C CA . ALA B 2 15 ? -6.284 33.638 -15.235 1.00 8.75 36 ALA B CA 1
ATOM 1601 C C . ALA B 2 15 ? -6.609 33.096 -16.623 1.00 9.09 36 ALA B C 1
ATOM 1602 O O . ALA B 2 15 ? -7.786 32.858 -16.932 1.00 10.48 36 ALA B O 1
ATOM 1609 N N . SER B 2 16 ? -5.599 32.940 -17.481 1.00 8.90 37 SER B N 1
ATOM 1610 C CA . SER B 2 16 ? -5.801 32.618 -18.890 1.00 9.31 37 SER B CA 1
ATOM 1611 C C . SER B 2 16 ? -6.904 33.476 -19.492 1.00 9.60 37 SER B C 1
ATOM 1612 O O . SER B 2 16 ? -7.892 32.990 -20.047 1.00 11.86 37 SER B O 1
ATOM 1619 N N . CYS B 2 17 ? -6.684 34.791 -19.418 1.00 9.32 38 CYS B N 1
ATOM 1620 C CA . CYS B 2 17 ? -7.659 35.748 -19.885 1.00 10.04 38 CYS B CA 1
ATOM 1621 C C A CYS B 2 17 ? -6.945 36.771 -20.756 0.66 10.19 38 CYS B C 1
ATOM 1622 C C B CYS B 2 17 ? -7.063 36.810 -20.807 0.34 11.50 38 CYS B C 1
ATOM 1623 O O A CYS B 2 17 ? -5.715 36.847 -20.754 0.66 11.16 38 CYS B O 1
ATOM 1624 O O B CYS B 2 17 ? -5.857 36.861 -21.031 0.34 10.27 38 CYS B O 1
ATOM 1632 N N A ASP B 2 18 ? -7.709 37.605 -21.453 0.66 12.84 39 ASP B N 1
ATOM 1633 N N B ASP B 2 18 ? -7.941 37.647 -21.354 0.34 9.67 39 ASP B N 1
ATOM 1634 C CA A ASP B 2 18 ? -7.060 38.604 -22.282 0.66 13.48 39 ASP B CA 1
ATOM 1635 C CA B ASP B 2 18 ? -7.533 38.722 -22.246 0.34 11.06 39 ASP B CA 1
ATOM 1636 C C A ASP B 2 18 ? -6.560 39.777 -21.455 0.66 11.21 39 ASP B C 1
ATOM 1637 C C B ASP B 2 18 ? -6.760 39.839 -21.457 0.34 9.75 39 ASP B C 1
ATOM 1638 O O A ASP B 2 18 ? -6.936 39.991 -20.291 0.66 10.46 39 ASP B O 1
ATOM 1639 O O B ASP B 2 18 ? -7.061 40.092 -20.283 0.34 9.52 39 ASP B O 1
ATOM 1651 N N A ALA B 2 19 ? -5.725 40.564 -22.097 0.66 12.57 40 ALA B N 1
ATOM 1652 N N B ALA B 2 19 ? -5.792 40.518 -22.088 0.34 11.34 40 ALA B N 1
ATOM 1653 C CA . ALA B 2 19 ? -5.024 41.611 -21.420 1.00 11.30 40 ALA B CA 1
ATOM 1654 C C . ALA B 2 19 ? -5.937 42.719 -20.939 1.00 9.64 40 ALA B C 1
ATOM 1655 O O . ALA B 2 19 ? -5.673 43.325 -19.909 1.00 10.62 40 ALA B O 1
ATOM 1663 N N . ALA B 2 20 ? -6.992 43.028 -21.693 1.00 9.45 41 ALA B N 1
ATOM 1664 C CA . ALA B 2 20 ? -7.892 44.098 -21.295 1.00 9.61 41 ALA B CA 1
ATOM 1665 C C . ALA B 2 20 ? -8.647 43.725 -20.027 1.00 8.06 41 ALA B C 1
ATOM 1666 O O . ALA B 2 20 ? -8.784 44.537 -19.113 1.00 8.86 41 ALA B O 1
ATOM 1673 N N . VAL B 2 21 ? -9.157 42.499 -19.977 1.00 8.18 42 VAL B N 1
ATOM 1674 C CA . VAL B 2 21 ? -9.837 42.014 -18.791 1.00 8.18 42 VAL B CA 1
ATOM 1675 C C . VAL B 2 21 ? -8.884 42.037 -17.598 1.00 7.33 42 VAL B C 1
ATOM 1676 O O . VAL B 2 21 ? -9.228 42.507 -16.512 1.00 7.88 42 VAL B O 1
ATOM 1689 N N . ALA B 2 22 ? -7.682 41.500 -17.792 1.00 7.44 43 ALA B N 1
ATOM 1690 C CA . ALA B 2 22 ? -6.691 41.464 -16.715 1.00 7.38 43 ALA B CA 1
ATOM 1691 C C . ALA B 2 22 ? -6.418 42.868 -16.192 1.00 6.89 43 ALA B C 1
ATOM 1692 O O . ALA B 2 22 ? -6.374 43.115 -14.986 1.00 7.08 43 ALA B O 1
ATOM 1699 N N . GLN B 2 23 ? -6.180 43.800 -17.125 1.00 6.89 44 GLN B N 1
ATOM 1700 C CA . GLN B 2 23 ? -5.767 45.123 -16.718 1.00 6.76 44 GLN B CA 1
ATOM 1701 C C . GLN B 2 23 ? -6.877 45.828 -15.940 1.00 6.63 44 GLN B C 1
ATOM 1702 O O . GLN B 2 23 ? -6.604 46.582 -15.016 1.00 7.06 44 GLN B O 1
ATOM 1716 N N . CYS B 2 24 ? -8.123 45.626 -16.366 1.00 6.75 45 CYS B N 1
ATOM 1717 C CA . CYS B 2 24 ? -9.229 46.292 -15.697 1.00 6.95 45 CYS B CA 1
ATOM 1718 C C . CYS B 2 24 ? -9.529 45.659 -14.328 1.00 6.87 45 CYS B C 1
ATOM 1719 O O . CYS B 2 24 ? -9.850 46.382 -13.385 1.00 7.45 45 CYS B O 1
ATOM 1727 N N . PHE B 2 25 ? -9.381 44.333 -14.191 1.00 6.89 46 PHE B N 1
ATOM 1728 C CA . PHE B 2 25 ? -9.446 43.743 -12.851 1.00 7.15 46 PHE B CA 1
ATOM 1729 C C . PHE B 2 25 ? -8.381 44.388 -11.960 1.00 6.91 46 PHE B C 1
ATOM 1730 O O . PHE B 2 25 ? -8.645 44.708 -10.789 1.00 7.70 46 PHE B O 1
ATOM 1747 N N . LEU B 2 26 ? -7.173 44.562 -12.478 1.00 6.61 47 LEU B N 1
ATOM 1748 C CA . LEU B 2 26 ? -6.121 45.195 -11.687 1.00 6.80 47 LEU B CA 1
ATOM 1749 C C . LEU B 2 26 ? -6.500 46.618 -11.325 1.00 6.94 47 LEU B C 1
ATOM 1750 O O . LEU B 2 26 ? -6.469 47.001 -10.142 1.00 7.66 47 LEU B O 1
ATOM 1766 N N . ALA B 2 27 ? -6.833 47.449 -12.313 1.00 7.14 48 ALA B N 1
ATOM 1767 C CA . ALA B 2 27 ? -7.060 48.863 -12.049 1.00 8.07 48 ALA B CA 1
ATOM 1768 C C . ALA B 2 27 ? -8.200 49.061 -11.057 1.00 8.26 48 ALA B C 1
ATOM 1769 O O . ALA B 2 27 ? -8.146 49.953 -10.200 1.00 12.24 48 ALA B O 1
ATOM 1776 N N . GLU B 2 28 ? -9.223 48.238 -11.137 1.00 7.74 49 GLU B N 1
ATOM 1777 C CA . GLU B 2 28 ? -10.416 48.358 -10.285 1.00 8.38 49 GLU B CA 1
ATOM 1778 C C . GLU B 2 28 ? -10.187 47.837 -8.865 1.00 8.62 49 GLU B C 1
ATOM 1779 O O . GLU B 2 28 ? -11.016 48.050 -7.998 1.00 11.86 49 GLU B O 1
ATOM 1792 N N . ASN B 2 29 ? -9.070 47.155 -8.642 1.00 7.72 50 ASN B N 1
ATOM 1793 C CA . ASN B 2 29 ? -8.643 46.675 -7.339 1.00 7.90 50 ASN B CA 1
ATOM 1794 C C . ASN B 2 29 ? -7.329 47.343 -6.909 1.00 7.98 50 ASN B C 1
ATOM 1795 O O . ASN B 2 29 ? -6.489 46.731 -6.256 1.00 8.19 50 ASN B O 1
ATOM 1806 N N . ASP B 2 30 ? -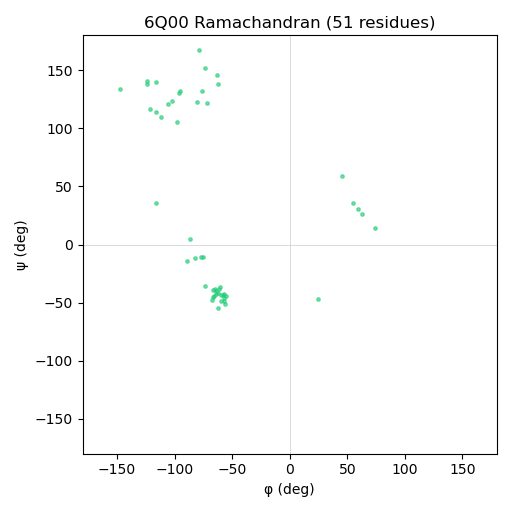7.185 48.617 -7.269 1.00 8.47 51 ASP B N 1
ATOM 1807 C CA . ASP B 2 30 ? -6.086 49.437 -6.818 1.00 8.79 51 ASP B CA 1
ATOM 1808 C C . ASP B 2 30 ? -4.715 48.860 -7.222 1.00 8.18 51 ASP B C 1
ATOM 1809 O O . ASP B 2 30 ? -3.708 49.054 -6.541 1.00 8.62 51 ASP B O 1
ATOM 1818 N N . TRP B 2 31 ? -4.706 48.163 -8.356 1.00 7.80 52 TRP B N 1
ATOM 1819 C CA . TRP B 2 31 ? -3.505 47.551 -8.912 1.00 8.05 52 TRP B CA 1
ATOM 1820 C C . TRP B 2 31 ? -2.902 46.484 -7.995 1.00 8.44 52 TRP B C 1
ATOM 1821 O O . TRP B 2 31 ? -1.728 46.162 -8.150 1.00 11.45 52 TRP B O 1
ATOM 1842 N N . GLU B 2 32 ? -3.725 45.867 -7.166 1.00 7.22 53 GLU B N 1
ATOM 1843 C CA . GLU B 2 32 ? -3.297 44.826 -6.231 1.00 7.39 53 GLU B CA 1
ATOM 1844 C C . GLU B 2 32 ? -3.611 43.466 -6.859 1.00 7.09 53 GLU B C 1
ATOM 1845 O O . GLU B 2 32 ? -4.766 43.061 -6.952 1.00 7.56 53 GLU B O 1
ATOM 1857 N N . MET B 2 33 ? -2.562 42.790 -7.341 1.00 7.13 54 MET B N 1
ATOM 1858 C CA . MET B 2 33 ? -2.740 41.625 -8.200 1.00 7.10 54 MET B CA 1
ATOM 1859 C C . MET B 2 33 ? -3.367 40.409 -7.516 1.00 6.90 54 MET B C 1
ATOM 1860 O O . MET B 2 33 ? -4.266 39.790 -8.078 1.00 7.25 54 MET B O 1
ATOM 1869 N N . GLU B 2 34 ? -2.871 40.021 -6.331 1.00 7.07 55 GLU B N 1
ATOM 1870 C CA . GLU B 2 34 ? -3.446 38.851 -5.682 1.00 7.19 55 GLU B CA 1
ATOM 1871 C C . GLU B 2 34 ? -4.911 39.104 -5.325 1.00 6.96 55 GLU B C 1
ATOM 1872 O O . GLU B 2 34 ? -5.762 38.233 -5.533 1.00 7.30 55 GLU B O 1
ATOM 1884 N N . ARG B 2 35 ? -5.220 40.290 -4.814 1.00 7.07 56 ARG B N 1
ATOM 1885 C CA . ARG B 2 35 ? -6.597 40.682 -4.557 1.00 7.16 56 ARG B CA 1
ATOM 1886 C C . ARG B 2 35 ? -7.441 40.596 -5.839 1.00 6.98 56 ARG B C 1
ATOM 1887 O O . ARG B 2 35 ? -8.557 40.080 -5.843 1.00 7.48 56 ARG B O 1
ATOM 1907 N N . ALA B 2 36 ? -6.900 41.125 -6.937 1.00 6.94 57 ALA B N 1
ATOM 1908 C CA . ALA B 2 36 ? -7.643 41.108 -8.208 1.00 7.07 57 ALA B CA 1
ATOM 1909 C C . ALA B 2 36 ? -7.885 39.678 -8.691 1.00 7.01 57 ALA B C 1
ATOM 1910 O O . ALA B 2 36 ? -8.956 39.388 -9.226 1.00 7.54 57 ALA B O 1
ATOM 1917 N N . LEU B 2 37 ? -6.899 38.790 -8.539 1.00 6.91 58 LEU B N 1
ATOM 1918 C CA . LEU B 2 37 ? -7.076 37.397 -8.946 1.00 7.01 58 LEU B CA 1
ATOM 1919 C C . LEU B 2 37 ? -8.105 36.690 -8.087 1.00 7.31 58 LEU B C 1
ATOM 1920 O O . LEU B 2 37 ? -8.891 35.892 -8.591 1.00 8.08 58 LEU B O 1
ATOM 1936 N N . ASN B 2 38 ? -8.124 36.966 -6.779 1.00 7.26 59 ASN B N 1
ATOM 1937 C CA . ASN B 2 38 ? -9.189 36.423 -5.958 1.00 7.82 59 ASN B CA 1
ATOM 1938 C C . ASN B 2 38 ? -10.560 36.815 -6.520 1.00 8.10 59 ASN B C 1
ATOM 1939 O O . ASN B 2 38 ? -11.467 35.988 -6.595 1.00 9.20 59 ASN B O 1
ATOM 1950 N N . SER B 2 39 ? -10.704 38.088 -6.902 1.00 8.04 60 SER B N 1
ATOM 1951 C CA . SER B 2 39 ? -11.982 38.544 -7.457 1.00 8.64 60 SER B CA 1
ATOM 1952 C C . SER B 2 39 ? -12.323 37.812 -8.753 1.00 8.84 60 SER B C 1
ATOM 1953 O O . SER B 2 39 ? -13.465 37.405 -8.991 1.00 10.29 60 SER B O 1
ATOM 1960 N N . TYR B 2 40 ? -11.324 37.623 -9.614 1.00 8.51 61 TYR B N 1
ATOM 1961 C CA . TYR B 2 40 ? -11.547 36.914 -10.868 1.00 8.65 61 TYR B CA 1
ATOM 1962 C C . TYR B 2 40 ? -12.108 35.526 -10.643 1.00 9.20 61 TYR B C 1
ATOM 1963 O O . TYR B 2 40 ? -12.994 35.081 -11.385 1.00 10.75 61 TYR B O 1
ATOM 1980 N N . PHE B 2 41 ? -11.564 34.801 -9.652 1.00 9.44 62 PHE B N 1
ATOM 1981 C CA . PHE B 2 41 ? -11.905 33.401 -9.422 1.00 10.43 62 PHE B CA 1
ATOM 1982 C C . PHE B 2 41 ? -13.080 33.166 -8.506 1.00 11.48 62 PHE B C 1
ATOM 1983 O O . PHE B 2 41 ? -13.601 32.068 -8.433 1.00 14.28 62 PHE B O 1
ATOM 1996 N N . GLU B 2 42 ? -13.520 34.158 -7.776 1.00 11.81 63 GLU B N 1
ATOM 1997 C CA . GLU B 2 42 ? -14.654 33.964 -6.868 1.00 14.41 63 GLU B CA 1
ATOM 1998 C C . GL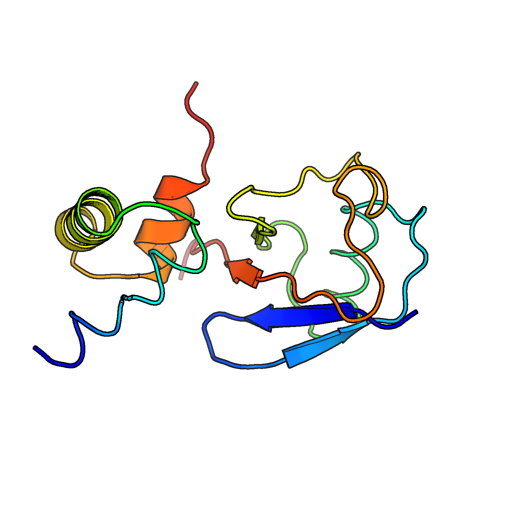U B 2 42 ? -15.917 33.828 -7.739 1.00 17.19 63 GLU B C 1
ATOM 1999 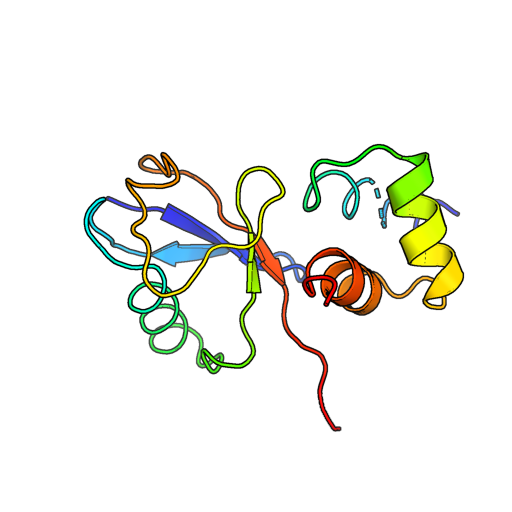O O . GLU B 2 42 ? -16.219 34.694 -8.560 1.00 19.64 63 GLU B O 1
ATOM 2009 N N . PRO B 2 43 ? -16.631 32.711 -7.613 1.00 20.39 64 PRO B N 1
ATOM 2010 C CA . PRO B 2 43 ? -17.722 32.475 -8.566 1.00 24.24 64 PRO B CA 1
ATOM 2011 C C . PRO B 2 43 ? -18.850 33.505 -8.502 1.00 23.04 64 PRO B C 1
ATOM 2012 O O . PRO B 2 43 ? -19.146 33.976 -7.420 1.00 26.10 64 PRO B O 1
ATOM 2017 N N . 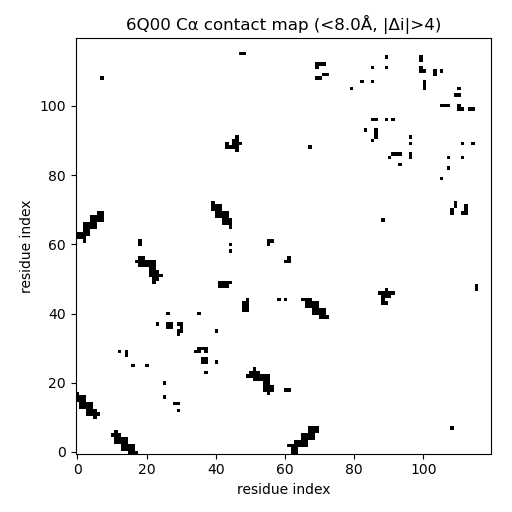PRO B 2 44 ? -19.483 33.840 -9.638 1.00 26.34 65 PRO B N 1
ATOM 2018 C CA . PRO B 2 44 ? -20.642 34.733 -9.566 1.00 28.58 65 PRO B CA 1
ATOM 2019 C C . PRO B 2 44 ? -21.824 33.979 -8.996 1.00 29.15 65 PRO B C 1
ATOM 2020 O O . PRO B 2 44 ? -21.893 32.753 -9.129 1.00 33.49 65 PRO B O 1
ATOM 2024 N N . VAL B 2 45 ? -22.737 34.683 -8.345 1.00 33.02 66 VAL B N 1
ATOM 2025 C CA . VAL B 2 45 ? -23.876 34.005 -7.745 1.00 31.97 66 VAL B CA 1
ATOM 2026 C C . VAL B 2 45 ? -25.179 34.776 -7.929 1.00 37.45 66 VAL B C 1
ATOM 2027 O O . VAL B 2 45 ? -25.189 36.000 -8.080 1.00 42.09 66 VAL B O 1
#

Nearest PDB structures (foldseek):
  2o6v-assembly3_D-2  TM=9.806E-01  e=2.752E-14  Homo sapiens
  4pig-assembly5_A  TM=9.697E-01  e=1.983E-14  Homo sapiens
  2n2k-assembly1_A  TM=9.710E-01  e=4.647E-14  Homo sapiens
  5xit-assembly2_F  TM=9.646E-01  e=2.938E-14  Mus musculus
  6kbe-assembly1_G  TM=9.611E-01  e=4.352E-14  Homo sapiens

Solvent-accessible surface area: 7069 Å² total

Radius of gyration: 14.39 Å; Cα contacts (8 Å, |Δi|>4): 223; chains: 2; bounding box: 32×42×32 Å

Secondary structure (DSSP, 8-state):
-EEEEEETTS-EEEEE--TT-BHHHHHHHHHHHH---GGGEEEEETTEEPPTTSBTGGGT--TT-EEEEEEP----/-HHHHH--HHHHHHT--HHHHHHHHHHTTT-HHHHHHHHHSPP-

Sequence (120 aa):
MMQQIFVKTLTGKKTITLEEVEEPSDDTIEENNVKAKKIQDKKEEGIPPDDQQQRLIFAGKQLEEDDGGRRTLSSDYNNIQQKKEESSTLLHLVLLRLRRGGGGSNNARRRLLLVEFASSVASCDDAAVAQCFLAENDWEMERALNSYFEPPV

CATH classification: 3.10.20.90

InterPro domains:
  IPR000626 Ubiquitin-like domain [PF00240] (3-74)
  IPR000626 Ubiquitin-like domain [PF00240] (79-150)
  IPR000626 Ubiquitin-like domain [PF00240] (155-226)
  IPR000626 Ubiquitin-like domain [PF00240] (231-302)
  IPR000626 Ubiquitin-like domain [PF00240] (307-378)
  IPR000626 Ubiquitin-like domain [PF00240] (383-454)
  IPR000626 Ubiquitin-like domain [PF00240] (459-530)
  IPR000626 Ubiquitin-like domain [PF00240] (535-606)
  IPR000626 Ubiquitin-like domain [PF00240] (611-682)
  IPR000626 Ubiquitin-like domain [PS50053] (1-76)
  IPR000626 Ubiquitin-like domain [PS50053] (77-152)
  IPR000626 Ubiquitin-like domain [PS50053] (153-228)
  IPR000626 Ubiquitin-like domain [PS50053] (229-304)
  IPR000626 Ubiquitin-like domain [PS50053] (305-380)
  IPR000626 Ubiquitin-like domain [PS50053] (381-456)
  IPR000626 Ubiquitin-like domain [PS50053] (457-532)
  IPR000626 Ubiquitin-like domain [PS50053] (533-608)
  IPR000626 Ubiquitin-like domain [PS50053] (609-684)
  IPR000626 Ubiquitin-like domain [SM00213] (1-72)
  IPR000626 Ubiquitin-like domain [SM00213] (77-148)